Protein AF-A0A536RVG2-F1 (afdb_monomer_lite)

pLDDT: mean 88.56, std 7.97, range [59.03, 97.5]

Sequence (61 aa):
MAVGLGVLGVIFIIIAVLYAIGVLQILTSTTSGPHYKHAVLFAVLAVASFVAANFARPKTA

Radius of gyration: 14.08 Å; chains: 1; bounding box: 43×14×34 Å

Secondary structure (DSSP, 8-state):
-HHHHHHHHHHHHHHHHHHHTT---TT-SSSSS--HHHHHHHHHHHHHHHHHHHHTS----

Structure (mmCIF, N/CA/C/O backbone):
data_AF-A0A536RVG2-F1
#
_entry.id   AF-A0A536RVG2-F1
#
loop_
_atom_site.group_PDB
_atom_site.id
_atom_site.type_symbol
_atom_site.label_atom_id
_atom_site.label_alt_id
_atom_site.label_comp_id
_atom_site.label_asym_id
_atom_site.label_entity_id
_atom_site.label_seq_id
_atom_site.pdbx_PDB_ins_code
_atom_site.Cartn_x
_atom_site.Cartn_y
_atom_site.Cartn_z
_atom_site.occupancy
_atom_site.B_iso_or_equiv
_atom_site.auth_seq_id
_atom_site.auth_comp_id
_atom_site.auth_asym_id
_atom_site.auth_atom_id
_atom_site.pdbx_PDB_model_num
ATOM 1 N N . MET A 1 1 ? -8.127 8.849 14.890 1.00 67.62 1 MET A N 1
ATOM 2 C CA . MET A 1 1 ? -7.063 7.839 14.679 1.00 67.62 1 MET A CA 1
ATOM 3 C C . MET A 1 1 ? -7.369 6.892 13.520 1.00 67.62 1 MET A C 1
ATOM 5 O O . MET A 1 1 ? -6.561 6.840 12.605 1.00 67.62 1 MET A O 1
ATOM 9 N N . ALA A 1 2 ? -8.538 6.238 13.468 1.00 78.50 2 ALA A N 1
ATOM 10 C CA . ALA A 1 2 ? -8.900 5.344 12.354 1.00 78.50 2 ALA A CA 1
ATOM 11 C C . ALA A 1 2 ? -8.846 5.999 10.956 1.00 78.50 2 ALA A C 1
ATOM 13 O O . ALA A 1 2 ? -8.263 5.436 10.038 1.00 78.50 2 ALA A O 1
ATOM 14 N N . VAL A 1 3 ? -9.385 7.217 10.803 1.00 86.69 3 VAL A N 1
ATOM 15 C CA . VAL A 1 3 ? -9.355 7.946 9.517 1.00 86.69 3 VAL A CA 1
ATOM 16 C C . VAL A 1 3 ? -7.920 8.233 9.063 1.00 86.69 3 VAL A C 1
ATOM 18 O O . VAL A 1 3 ? -7.596 8.016 7.903 1.00 86.69 3 VAL A O 1
ATOM 21 N N . GLY A 1 4 ? -7.040 8.649 9.982 1.00 87.00 4 GLY A N 1
ATOM 22 C CA . GLY A 1 4 ? -5.632 8.917 9.671 1.00 87.00 4 GLY A CA 1
ATOM 23 C C . GLY A 1 4 ? -4.881 7.671 9.197 1.00 87.00 4 GLY A C 1
ATOM 24 O O . GLY A 1 4 ? -4.156 7.737 8.212 1.00 87.00 4 GLY A O 1
ATOM 25 N N . LEU A 1 5 ? -5.116 6.522 9.840 1.00 89.31 5 LEU A N 1
ATOM 26 C CA . LEU A 1 5 ? -4.554 5.233 9.417 1.00 89.31 5 LEU A CA 1
ATOM 27 C C . LEU A 1 5 ? -5.100 4.789 8.050 1.00 89.31 5 LEU A C 1
ATOM 29 O O . LEU A 1 5 ? -4.349 4.266 7.231 1.00 89.31 5 LEU A O 1
ATOM 33 N N . GLY A 1 6 ? -6.378 5.056 7.768 1.00 89.44 6 GLY A N 1
ATOM 34 C CA . GLY A 1 6 ? -6.961 4.827 6.445 1.00 89.44 6 GLY A CA 1
A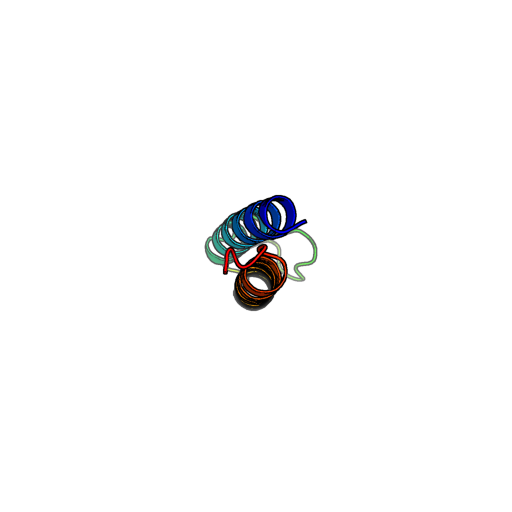TOM 35 C C . GLY A 1 6 ? -6.292 5.670 5.355 1.00 89.44 6 GLY A C 1
ATOM 36 O O . GLY A 1 6 ? -5.879 5.131 4.332 1.00 89.44 6 GLY A O 1
ATOM 37 N N . VAL A 1 7 ? -6.120 6.975 5.590 1.00 95.06 7 VAL A N 1
ATOM 38 C CA . VAL A 1 7 ? -5.430 7.882 4.652 1.00 95.06 7 VAL A CA 1
ATOM 39 C C . VAL A 1 7 ? -3.978 7.451 4.434 1.00 95.06 7 VAL A C 1
ATOM 41 O O . VAL A 1 7 ? -3.523 7.386 3.293 1.00 95.06 7 VAL A O 1
ATOM 44 N N . LEU A 1 8 ? -3.263 7.092 5.503 1.00 94.31 8 LEU A N 1
ATOM 45 C CA . LEU A 1 8 ? -1.891 6.593 5.413 1.00 94.31 8 LEU A CA 1
ATOM 46 C C . LEU A 1 8 ? -1.798 5.314 4.565 1.00 94.31 8 LEU A C 1
ATOM 48 O O . LEU A 1 8 ? -0.909 5.199 3.723 1.00 94.31 8 LEU A O 1
ATOM 52 N N . GLY A 1 9 ? -2.750 4.391 4.728 1.00 93.25 9 GLY A N 1
ATOM 53 C CA . GLY A 1 9 ? -2.838 3.187 3.901 1.00 93.25 9 GLY A CA 1
ATOM 54 C C . GLY A 1 9 ? -2.982 3.502 2.411 1.00 93.25 9 GLY A C 1
ATOM 55 O O . GLY A 1 9 ? -2.293 2.904 1.585 1.00 93.25 9 GLY A O 1
ATOM 56 N N . VAL A 1 10 ? -3.806 4.493 2.056 1.00 96.62 10 VAL A N 1
ATOM 57 C CA . VAL A 1 10 ? -3.958 4.948 0.662 1.00 96.62 10 VAL A CA 1
ATOM 58 C C . VAL A 1 10 ? -2.655 5.540 0.120 1.00 96.62 10 VAL A C 1
ATOM 60 O O . VAL A 1 10 ? -2.258 5.217 -0.999 1.00 96.62 10 VAL A O 1
ATOM 63 N N . ILE A 1 11 ? -1.948 6.353 0.910 1.00 97.19 11 ILE A N 1
ATOM 64 C CA . ILE A 1 11 ? -0.645 6.914 0.514 1.00 97.19 11 ILE A CA 1
ATOM 65 C C . ILE A 1 11 ? 0.358 5.791 0.224 1.00 97.19 11 ILE A C 1
ATOM 67 O O . ILE A 1 11 ? 1.043 5.824 -0.799 1.00 97.19 11 ILE A O 1
ATOM 71 N N . PHE A 1 12 ? 0.415 4.767 1.076 1.00 96.75 12 PHE A N 1
ATOM 72 C CA . PHE A 1 12 ? 1.292 3.622 0.847 1.00 96.75 12 PHE A CA 1
ATOM 73 C C . PHE A 1 12 ? 0.932 2.8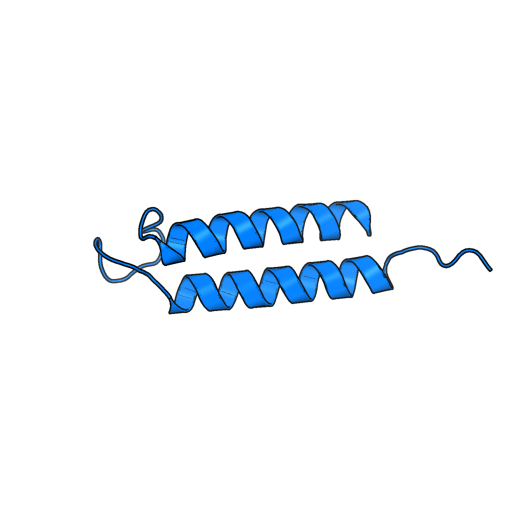33 -0.416 1.00 96.75 12 PHE A C 1
ATOM 75 O O . PHE A 1 12 ? 1.845 2.415 -1.126 1.00 96.75 12 PHE A O 1
ATOM 82 N N . ILE A 1 13 ? -0.354 2.695 -0.762 1.00 96.25 13 ILE A N 1
ATOM 83 C CA . ILE A 1 13 ? -0.760 2.108 -2.052 1.00 96.25 13 ILE A CA 1
ATOM 84 C C . ILE A 1 13 ? -0.196 2.925 -3.216 1.00 96.25 13 ILE A C 1
ATOM 86 O O . ILE A 1 13 ? 0.398 2.352 -4.129 1.00 96.25 13 ILE A O 1
ATOM 90 N N . ILE A 1 14 ? -0.353 4.251 -3.187 1.00 97.00 14 ILE A N 1
ATOM 91 C CA . ILE A 1 14 ? 0.133 5.128 -4.263 1.00 97.00 14 ILE A CA 1
ATOM 92 C C . ILE A 1 14 ? 1.648 4.962 -4.430 1.00 97.00 14 ILE A C 1
ATOM 94 O O . ILE A 1 14 ? 2.127 4.732 -5.540 1.00 97.00 14 ILE A O 1
ATOM 98 N N . ILE A 1 15 ? 2.401 5.003 -3.328 1.00 94.56 15 ILE A N 1
ATOM 99 C CA . ILE A 1 15 ? 3.859 4.822 -3.348 1.00 94.56 15 ILE A CA 1
ATOM 100 C C . ILE A 1 15 ? 4.234 3.433 -3.887 1.00 94.56 15 ILE A C 1
ATOM 102 O O . ILE A 1 15 ? 5.144 3.324 -4.711 1.00 94.56 15 ILE A O 1
ATOM 106 N N . ALA A 1 16 ? 3.524 2.379 -3.474 1.00 92.88 16 ALA A N 1
ATOM 107 C CA . ALA A 1 16 ? 3.767 1.022 -3.951 1.00 92.88 16 ALA A CA 1
ATOM 108 C C . ALA A 1 16 ? 3.604 0.915 -5.473 1.00 92.88 16 ALA A C 1
ATOM 110 O O . ALA A 1 16 ? 4.474 0.358 -6.146 1.00 92.88 16 ALA A O 1
ATOM 111 N N . VAL A 1 17 ? 2.530 1.494 -6.019 1.00 94.88 17 VAL A N 1
ATOM 112 C CA . VAL A 1 17 ? 2.279 1.518 -7.466 1.00 94.88 17 VAL A CA 1
ATOM 113 C C . VAL A 1 17 ? 3.393 2.261 -8.193 1.00 94.88 17 VAL A C 1
ATOM 115 O O . VAL A 1 17 ? 3.939 1.726 -9.154 1.00 94.88 17 VAL A O 1
ATOM 118 N N . LEU A 1 18 ? 3.790 3.444 -7.717 1.00 93.75 18 LEU A N 1
ATOM 119 C CA . LEU A 1 18 ? 4.844 4.238 -8.355 1.00 93.75 18 LEU A CA 1
ATOM 120 C C . LEU A 1 18 ? 6.209 3.524 -8.367 1.00 93.75 18 LEU A C 1
ATOM 122 O O . LEU A 1 18 ? 6.933 3.627 -9.359 1.00 93.75 18 LEU A O 1
ATOM 126 N N . TYR A 1 19 ? 6.554 2.765 -7.320 1.00 90.75 19 TYR A N 1
ATOM 127 C CA . TYR A 1 19 ? 7.739 1.894 -7.334 1.00 90.75 19 TYR A CA 1
ATOM 128 C C . TYR A 1 19 ? 7.575 0.697 -8.279 1.00 90.75 19 TYR A C 1
ATOM 130 O O . TYR A 1 19 ? 8.543 0.298 -8.928 1.00 90.75 19 TYR A O 1
ATOM 138 N N . ALA A 1 20 ? 6.374 0.120 -8.380 1.00 90.00 20 ALA A N 1
ATOM 139 C CA . ALA A 1 20 ? 6.105 -1.009 -9.271 1.00 90.00 20 ALA A CA 1
ATOM 140 C C . ALA A 1 20 ? 6.228 -0.626 -10.753 1.00 90.00 20 ALA A C 1
ATOM 142 O O . ALA A 1 20 ? 6.707 -1.429 -11.547 1.00 90.00 20 ALA A O 1
ATOM 143 N N . ILE A 1 21 ? 5.858 0.603 -11.121 1.00 92.56 21 ILE A N 1
ATOM 144 C CA . ILE A 1 21 ? 6.027 1.121 -12.489 1.00 92.56 21 ILE A CA 1
ATOM 145 C C . ILE A 1 21 ? 7.374 1.831 -12.713 1.00 92.56 21 ILE A C 1
ATOM 147 O O . ILE A 1 21 ? 7.627 2.325 -13.807 1.00 92.56 21 ILE A O 1
ATOM 151 N N . GLY A 1 22 ? 8.246 1.885 -11.699 1.00 85.50 22 GLY A N 1
ATOM 152 C CA . GLY A 1 22 ? 9.599 2.447 -11.813 1.00 85.50 22 GLY A CA 1
ATOM 153 C C . GLY A 1 22 ? 9.673 3.977 -11.899 1.00 85.50 22 GLY A C 1
ATOM 154 O O . GLY A 1 22 ? 10.707 4.512 -12.290 1.00 85.50 22 GLY A O 1
ATOM 155 N N . VAL A 1 23 ? 8.600 4.690 -11.535 1.00 90.62 23 VAL A N 1
ATOM 156 C CA . VAL A 1 23 ? 8.577 6.166 -11.480 1.00 90.62 23 VAL A CA 1
ATOM 157 C C . VAL A 1 23 ? 9.365 6.683 -10.273 1.00 90.62 23 VAL A C 1
ATOM 159 O O . VAL A 1 23 ? 10.001 7.732 -10.339 1.00 90.62 23 VAL A O 1
ATOM 162 N N . LEU A 1 24 ? 9.334 5.943 -9.163 1.00 87.50 24 LEU A N 1
ATOM 163 C CA . LEU A 1 24 ? 10.026 6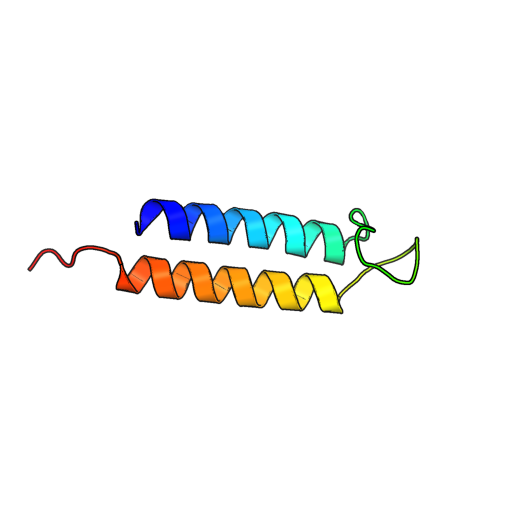.283 -7.920 1.00 87.50 24 LEU A CA 1
ATOM 164 C C . LEU A 1 24 ? 11.389 5.582 -7.852 1.00 87.50 24 LEU A C 1
ATOM 166 O O . LEU A 1 24 ? 11.450 4.357 -7.882 1.00 87.50 24 LEU A O 1
ATOM 170 N N . GLN A 1 25 ? 12.464 6.366 -7.722 1.00 84.06 25 GLN A N 1
ATOM 171 C CA . GLN A 1 25 ? 13.865 5.894 -7.688 1.00 84.06 25 GLN A CA 1
ATOM 172 C C . GLN A 1 25 ? 14.602 6.300 -6.405 1.00 84.06 25 GLN A C 1
ATOM 174 O O . GLN A 1 25 ? 15.828 6.314 -6.322 1.00 84.06 25 GLN A O 1
ATOM 179 N N . ILE A 1 26 ? 13.848 6.710 -5.390 1.00 82.19 26 ILE A N 1
ATOM 180 C CA . ILE A 1 26 ? 14.415 7.079 -4.097 1.00 82.19 26 ILE A CA 1
ATOM 181 C C . ILE A 1 26 ? 14.793 5.779 -3.376 1.00 82.19 26 ILE A C 1
ATOM 183 O O . ILE A 1 26 ? 14.058 4.803 -3.453 1.00 82.19 26 ILE A O 1
ATOM 187 N N . LEU A 1 27 ? 15.936 5.744 -2.683 1.00 80.12 27 LEU A N 1
ATOM 188 C CA . LEU A 1 27 ? 16.406 4.555 -1.945 1.00 80.12 27 LEU A CA 1
ATOM 189 C C . LEU A 1 27 ? 16.598 3.291 -2.816 1.00 80.12 27 LEU A C 1
ATOM 191 O O . LEU A 1 27 ? 16.687 2.182 -2.291 1.00 80.12 27 LEU A O 1
ATOM 195 N N . THR A 1 28 ? 16.704 3.428 -4.140 1.00 81.06 28 THR A N 1
ATOM 196 C CA . THR A 1 28 ? 16.979 2.308 -5.049 1.00 81.06 28 THR A CA 1
ATOM 197 C C . THR A 1 28 ? 18.454 2.289 -5.439 1.00 81.06 28 THR A C 1
ATOM 199 O O . THR A 1 28 ? 19.085 3.323 -5.629 1.00 81.06 28 THR A O 1
ATOM 202 N N . SER A 1 29 ? 19.034 1.092 -5.558 1.00 80.69 29 SER A N 1
ATOM 203 C CA . SER A 1 29 ? 20.425 0.932 -6.018 1.00 80.69 29 SER A CA 1
ATOM 204 C C . SER A 1 29 ? 20.566 1.063 -7.536 1.00 80.69 29 SER A C 1
ATOM 206 O O . SER A 1 29 ? 21.665 1.267 -8.039 1.00 80.69 29 SER A O 1
ATOM 208 N N . THR A 1 30 ? 19.462 0.920 -8.270 1.00 77.75 30 THR A N 1
ATOM 209 C CA . THR A 1 30 ? 19.392 1.101 -9.720 1.00 77.75 30 THR A CA 1
ATOM 210 C C . THR A 1 30 ? 18.463 2.268 -10.041 1.00 77.75 30 THR A C 1
ATOM 212 O O . THR A 1 30 ? 17.423 2.434 -9.407 1.00 77.75 30 THR A O 1
ATOM 215 N N . THR A 1 31 ? 18.836 3.072 -11.036 1.00 76.94 31 THR A N 1
ATOM 216 C CA . THR A 1 31 ? 18.093 4.262 -11.493 1.00 76.94 31 THR A CA 1
ATOM 217 C C . THR A 1 31 ? 17.230 3.966 -12.720 1.00 76.94 31 THR A C 1
ATOM 219 O O . THR A 1 31 ? 16.932 4.849 -13.522 1.00 76.94 31 THR A O 1
ATOM 222 N N . SER A 1 32 ? 16.857 2.704 -12.933 1.00 78.56 32 SER A N 1
ATOM 223 C CA . SER A 1 32 ? 15.909 2.346 -13.982 1.00 78.56 32 SER A CA 1
ATOM 224 C C . SER A 1 32 ? 15.170 1.057 -13.651 1.00 78.56 32 SER A C 1
ATOM 226 O O . SER A 1 32 ? 15.705 0.166 -12.980 1.00 78.56 32 SER A O 1
ATOM 228 N N . GLY A 1 33 ? 13.949 0.978 -14.175 1.00 81.75 33 GLY A N 1
ATOM 229 C CA . GLY A 1 33 ? 13.093 -0.195 -14.114 1.00 81.75 33 GLY A CA 1
ATOM 230 C C . GLY A 1 33 ? 12.227 -0.299 -12.850 1.00 81.75 33 GLY A C 1
ATOM 231 O O . GLY A 1 33 ? 12.336 0.509 -11.931 1.00 81.75 33 GLY A O 1
ATOM 232 N N . PRO A 1 34 ? 11.332 -1.298 -12.810 1.00 87.81 34 PRO A N 1
ATOM 233 C CA . PRO A 1 34 ? 10.486 -1.592 -11.656 1.00 87.81 34 PRO A CA 1
ATOM 234 C C . PRO A 1 34 ? 11.268 -1.940 -10.383 1.00 87.81 34 PRO A C 1
ATOM 236 O O . PRO A 1 34 ? 12.222 -2.722 -10.412 1.00 87.81 34 PRO A O 1
ATOM 239 N N . HIS A 1 35 ? 10.792 -1.469 -9.230 1.00 90.94 35 HIS A N 1
ATOM 240 C CA . HIS A 1 35 ? 11.397 -1.732 -7.921 1.00 90.94 35 HIS A CA 1
ATOM 241 C C . HIS A 1 35 ? 10.450 -2.519 -7.005 1.00 90.94 35 HIS A C 1
ATOM 243 O O . HIS A 1 35 ? 9.986 -2.037 -5.968 1.00 90.94 35 HIS A O 1
ATOM 249 N N . TYR A 1 36 ? 10.197 -3.778 -7.367 1.00 90.00 36 TYR A N 1
ATOM 250 C CA . TYR A 1 36 ? 9.200 -4.626 -6.702 1.00 90.00 36 TYR A CA 1
ATOM 251 C C . TYR A 1 36 ? 9.432 -4.846 -5.203 1.00 90.00 36 TYR A C 1
ATOM 253 O O . TYR A 1 36 ? 8.466 -4.967 -4.461 1.00 90.00 36 TYR A O 1
ATOM 261 N N . LYS A 1 37 ? 10.683 -4.848 -4.719 1.00 91.94 37 LYS A N 1
ATOM 262 C CA . LYS A 1 37 ? 10.965 -4.981 -3.276 1.00 91.94 37 LYS A CA 1
ATOM 263 C C . LYS A 1 37 ? 10.358 -3.828 -2.469 1.00 91.94 37 LYS A C 1
ATOM 265 O O . LYS A 1 37 ? 9.719 -4.065 -1.449 1.00 91.94 37 LYS A O 1
ATOM 270 N N . HIS A 1 38 ? 10.515 -2.597 -2.957 1.00 90.69 38 HIS A N 1
ATOM 271 C CA . HIS A 1 38 ? 9.918 -1.414 -2.338 1.00 90.69 38 HIS A CA 1
ATOM 272 C C . HIS A 1 38 ? 8.399 -1.417 -2.514 1.00 90.69 38 HIS A C 1
ATOM 274 O O . HIS A 1 38 ? 7.678 -1.170 -1.551 1.00 90.69 38 HIS A O 1
ATOM 280 N N . ALA A 1 39 ? 7.904 -1.777 -3.703 1.00 91.44 39 ALA A N 1
ATOM 281 C CA . ALA A 1 39 ? 6.468 -1.882 -3.951 1.00 91.44 39 ALA A CA 1
ATOM 282 C C . ALA A 1 39 ? 5.776 -2.858 -2.983 1.00 91.44 39 ALA A C 1
ATOM 284 O O . ALA A 1 39 ? 4.775 -2.507 -2.363 1.00 91.44 39 ALA A O 1
ATOM 285 N N . VAL A 1 40 ? 6.342 -4.054 -2.794 1.00 95.00 40 VAL A N 1
ATOM 286 C CA . VAL A 1 40 ? 5.818 -5.063 -1.862 1.00 95.00 40 VAL A CA 1
ATOM 287 C C . VAL A 1 40 ? 5.881 -4.563 -0.420 1.00 95.00 40 VAL A C 1
ATOM 289 O O . VAL A 1 40 ? 4.899 -4.704 0.304 1.00 95.00 40 VAL A O 1
ATOM 292 N N . LEU A 1 41 ? 6.986 -3.934 -0.004 1.00 95.44 41 LEU A N 1
ATOM 293 C CA . LEU A 1 41 ? 7.105 -3.356 1.337 1.00 95.44 41 LEU A CA 1
ATOM 294 C C . LEU A 1 41 ? 5.982 -2.345 1.614 1.00 95.44 41 LEU A C 1
ATOM 296 O O . LEU A 1 41 ? 5.295 -2.442 2.632 1.00 95.44 41 LEU A O 1
ATOM 300 N N . PHE A 1 42 ? 5.761 -1.402 0.697 1.00 94.94 42 PHE A N 1
ATOM 301 C CA . PHE A 1 42 ? 4.712 -0.396 0.849 1.00 94.94 42 PHE A CA 1
ATOM 302 C C . PHE A 1 42 ? 3.305 -0.997 0.760 1.00 94.94 42 PHE A C 1
ATOM 304 O O . PHE A 1 42 ? 2.426 -0.586 1.515 1.00 94.94 42 PHE A O 1
ATOM 311 N N . ALA A 1 43 ? 3.091 -2.021 -0.066 1.00 93.88 43 ALA A N 1
ATOM 312 C CA . ALA A 1 43 ? 1.828 -2.754 -0.091 1.00 93.88 43 ALA A CA 1
ATOM 313 C C . ALA A 1 43 ? 1.528 -3.433 1.261 1.00 93.88 43 ALA A C 1
ATOM 315 O O . ALA A 1 43 ? 0.411 -3.329 1.767 1.00 93.88 43 ALA A O 1
ATOM 316 N N . VAL A 1 44 ? 2.523 -4.064 1.894 1.00 97.50 44 VAL A N 1
ATOM 317 C CA . VAL A 1 44 ? 2.365 -4.665 3.232 1.00 97.50 44 VAL A CA 1
ATOM 318 C C . VAL A 1 44 ? 2.051 -3.595 4.283 1.00 97.50 44 VAL A C 1
ATOM 320 O O . VAL A 1 44 ? 1.145 -3.782 5.097 1.00 97.50 44 VAL A O 1
ATOM 323 N N . LEU A 1 45 ? 2.736 -2.447 4.244 1.00 95.69 45 LEU A N 1
ATOM 324 C CA . LEU A 1 45 ? 2.455 -1.321 5.143 1.00 95.69 45 LEU A CA 1
ATOM 325 C C . LEU A 1 45 ? 1.051 -0.736 4.939 1.00 95.69 45 LEU A C 1
ATOM 327 O O . LEU A 1 45 ? 0.401 -0.345 5.914 1.00 95.69 45 LEU A O 1
ATOM 331 N N . ALA A 1 46 ? 0.554 -0.706 3.701 1.00 95.25 46 ALA A N 1
ATOM 332 C CA . ALA A 1 46 ? -0.813 -0.292 3.408 1.00 95.25 46 ALA A CA 1
ATOM 333 C C . ALA A 1 46 ? -1.830 -1.226 4.071 1.00 95.25 46 ALA A C 1
ATOM 335 O O . ALA A 1 46 ? -2.719 -0.765 4.790 1.00 95.25 46 ALA A O 1
ATOM 336 N N . VAL A 1 47 ? -1.657 -2.541 3.899 1.00 96.44 47 VAL A N 1
ATOM 337 C CA . VAL A 1 47 ? -2.510 -3.554 4.536 1.00 96.44 47 VAL A CA 1
ATOM 338 C C . VAL A 1 47 ? -2.472 -3.407 6.056 1.00 96.44 47 VAL A C 1
ATOM 340 O O . VAL A 1 47 ? -3.526 -3.331 6.686 1.00 96.44 47 VAL A O 1
ATOM 343 N N . ALA A 1 48 ? -1.283 -3.284 6.648 1.00 95.31 48 ALA A N 1
ATOM 344 C CA . ALA A 1 48 ? -1.137 -3.083 8.087 1.00 95.31 48 ALA A CA 1
ATOM 345 C C . ALA A 1 48 ? -1.850 -1.808 8.573 1.00 95.31 48 ALA A C 1
ATOM 347 O O . ALA A 1 48 ? -2.497 -1.829 9.620 1.00 95.31 48 ALA A O 1
ATOM 348 N N . SER A 1 49 ? -1.798 -0.722 7.795 1.00 93.06 49 SER A N 1
ATOM 349 C CA . SER A 1 49 ? -2.479 0.536 8.123 1.00 93.06 49 SER A CA 1
ATOM 350 C C . SER A 1 49 ? -3.997 0.379 8.108 1.00 93.06 49 SER A C 1
ATOM 352 O O . SER A 1 49 ? -4.661 0.851 9.029 1.00 93.06 49 SER A O 1
ATOM 354 N N . PHE A 1 50 ? -4.562 -0.334 7.130 1.00 92.19 50 PHE A N 1
ATOM 355 C CA . PHE A 1 50 ? -6.003 -0.608 7.102 1.00 92.19 50 PHE A CA 1
ATOM 356 C C . PHE A 1 50 ? -6.445 -1.549 8.221 1.00 92.19 50 PHE A C 1
ATOM 358 O O . PHE A 1 50 ? -7.483 -1.317 8.842 1.00 92.19 50 PHE A O 1
ATOM 365 N N . VAL A 1 51 ? -5.646 -2.571 8.530 1.00 94.06 51 VAL A N 1
ATOM 366 C CA . VAL A 1 51 ? -5.892 -3.460 9.671 1.00 94.06 51 VAL A CA 1
ATOM 367 C C . VAL A 1 51 ? -5.891 -2.654 10.974 1.00 94.06 51 VAL A C 1
ATOM 369 O O . VAL A 1 51 ? -6.844 -2.735 11.749 1.00 94.06 51 VAL A O 1
ATOM 372 N N . ALA A 1 52 ? -4.885 -1.804 11.187 1.00 90.81 52 ALA A N 1
ATOM 373 C CA . ALA A 1 52 ? -4.822 -0.912 12.342 1.00 90.81 52 ALA A CA 1
ATOM 374 C C . ALA A 1 52 ? -5.992 0.089 12.369 1.00 90.81 52 ALA A C 1
ATOM 376 O O . ALA A 1 52 ? -6.574 0.322 13.428 1.00 90.81 52 ALA A O 1
ATOM 377 N N . ALA A 1 53 ? -6.385 0.648 11.219 1.00 90.94 53 ALA A N 1
ATOM 378 C CA . ALA A 1 53 ? -7.536 1.542 11.103 1.00 90.94 53 ALA A CA 1
ATOM 379 C C . ALA A 1 53 ? -8.834 0.848 11.531 1.00 90.94 53 ALA A C 1
ATOM 381 O O . ALA A 1 53 ? -9.646 1.449 12.235 1.00 90.94 53 ALA A O 1
ATOM 382 N N . ASN A 1 54 ?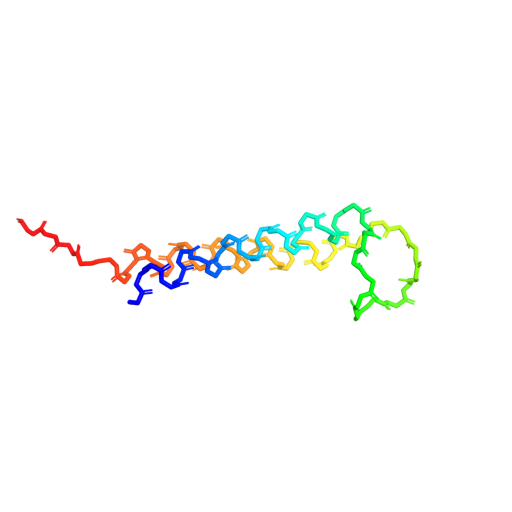 -9.005 -0.420 11.146 1.00 90.00 54 ASN A N 1
ATOM 383 C CA . ASN A 1 54 ? -10.151 -1.231 11.530 1.00 90.00 54 ASN A CA 1
ATOM 384 C C . ASN A 1 54 ? -10.186 -1.489 13.044 1.00 90.00 54 ASN A C 1
ATOM 386 O O . ASN A 1 54 ? -11.241 -1.351 13.660 1.00 90.00 54 ASN A O 1
ATOM 390 N N . PHE A 1 55 ? -9.042 -1.785 13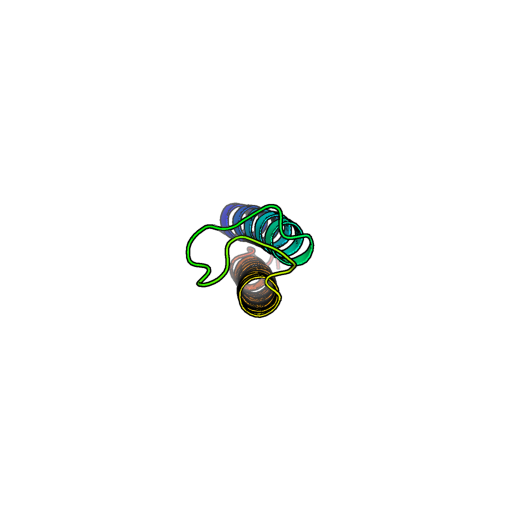.667 1.00 91.19 55 PHE A N 1
ATOM 391 C CA . PHE A 1 55 ? -8.959 -1.924 15.127 1.00 91.19 55 PHE A CA 1
ATOM 392 C C . PH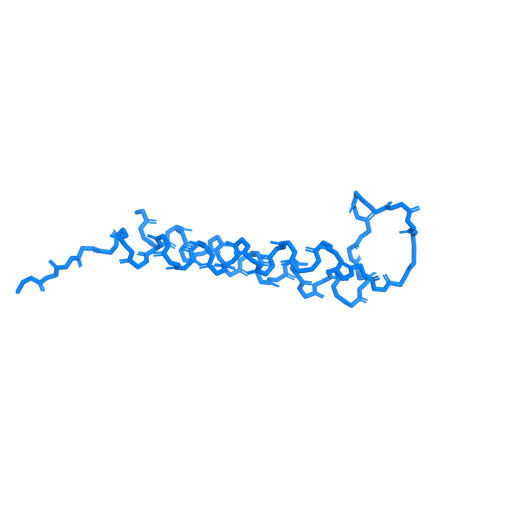E A 1 55 ? -9.201 -0.606 15.871 1.00 91.19 55 PHE A C 1
ATOM 394 O O . PHE A 1 55 ? -9.824 -0.607 16.929 1.00 91.19 55 PHE A O 1
ATOM 401 N N . ALA A 1 56 ? -8.744 0.518 15.319 1.00 88.06 56 ALA A N 1
ATOM 402 C CA . ALA A 1 56 ? -8.919 1.845 15.906 1.00 88.06 56 ALA A CA 1
ATOM 403 C C . ALA A 1 56 ? -10.325 2.434 15.688 1.00 88.06 56 ALA A C 1
ATOM 405 O O . ALA A 1 56 ? -10.614 3.529 16.184 1.00 88.06 56 ALA A O 1
ATOM 406 N N . ARG A 1 57 ? -11.183 1.771 14.901 1.00 84.44 57 ARG A N 1
ATOM 407 C CA . ARG A 1 57 ? -12.546 2.232 14.638 1.00 84.44 57 ARG A CA 1
ATOM 408 C C . ARG A 1 57 ? -13.409 1.997 15.887 1.00 84.44 57 ARG A C 1
ATOM 410 O O . ARG A 1 57 ? -13.463 0.865 16.368 1.00 84.44 57 ARG A O 1
ATOM 417 N N . PRO A 1 58 ? -14.113 3.023 16.401 1.00 80.62 58 PRO A N 1
ATOM 418 C CA . PRO A 1 58 ? -15.068 2.833 17.486 1.00 80.62 58 PRO A CA 1
ATOM 419 C C . PRO A 1 58 ? -16.135 1.820 17.067 1.00 80.62 58 PRO A C 1
ATOM 421 O O . PRO A 1 58 ? -16.762 1.979 16.017 1.00 80.62 58 PRO A O 1
ATOM 424 N N . LYS A 1 59 ? -16.332 0.774 17.871 1.00 76.56 59 LYS A N 1
ATOM 425 C CA . LYS A 1 59 ? -17.453 -0.153 17.697 1.00 76.56 59 LYS A CA 1
ATOM 426 C C . LYS A 1 59 ? -18.669 0.477 18.363 1.00 76.56 59 LYS A C 1
ATOM 428 O O . LYS A 1 59 ? -18.693 0.619 19.581 1.00 76.56 59 LYS A O 1
ATOM 433 N N . THR A 1 60 ? -19.640 0.903 17.565 1.00 67.75 60 THR A N 1
ATOM 434 C CA . THR A 1 60 ? -20.975 1.219 18.074 1.00 67.75 60 THR A CA 1
ATOM 435 C C . THR A 1 60 ? -21.629 -0.105 18.454 1.00 67.75 60 THR A C 1
ATOM 437 O O . THR A 1 60 ? -21.778 -0.964 17.582 1.00 67.75 60 THR A O 1
ATOM 440 N N . ALA A 1 61 ? -21.883 -0.282 19.752 1.00 59.03 61 ALA A N 1
ATOM 441 C CA . ALA A 1 61 ? -22.619 -1.415 20.308 1.00 59.03 61 ALA A CA 1
ATOM 442 C C . ALA A 1 61 ? -24.079 -1.412 19.839 1.00 59.03 61 ALA A C 1
ATOM 444 O O . ALA A 1 61 ? -24.612 -0.297 19.624 1.00 59.03 61 ALA A O 1
#

Foldseek 3Di:
DLVVLLVLLVVLQVQLVCQQQLVDCPPHPDNDDHDNVSSVVSNVSSVVSNVVSVVVDDDDD